Protein AF-A0A319DXD1-F1 (afdb_monomer)

Radius of gyration: 16.05 Å; Cα contacts (8 Å, |Δi|>4): 300; chains: 1; bounding box: 45×34×40 Å

Secondary structure (DSSP, 8-state):
------TTB-TTSPEEEEEEEETTTEEEEEEE-TTS-EEEEETTTTTSHHHHHHHHHTT--B----HHHHHHHHHHHHT-SEEEEEEEEEEPP-TT-SSPPPEEEEEEEE-SS-EEEEEEEHHHHHHHH-HHHHHHHHHHHHHS-TTS-TTGGG-

Nearest PDB structures (foldseek):
  1k8g-assembly1_A  TM=8.335E-01  e=9.996E-01  Sterkiella nova
  4wsn-assembly2_N  TM=2.614E-01  e=1.202E+00  Homo sapiens
  2dy8-assembly1_A  TM=4.555E-01  e=6.316E+00  Saccharomyces cerevisiae
  4d10-assembly1_N  TM=2.218E-01  e=1.278E+00  Homo sapiens
  2gia-assembly1_G  TM=2.040E-01  e=1.738E+00  Trypanosoma brucei brucei TREU927

Structure (mmCIF, N/CA/C/O backbone):
data_AF-A0A319DXD1-F1
#
_entry.id   AF-A0A319DXD1-F1
#
loop_
_atom_site.group_PDB
_atom_site.id
_atom_site.type_symbol
_atom_site.label_atom_id
_atom_site.label_alt_id
_atom_site.label_comp_id
_atom_site.label_asym_id
_atom_site.label_entity_id
_atom_site.label_seq_id
_atom_site.pdbx_PDB_ins_code
_atom_site.Cartn_x
_atom_site.Cartn_y
_atom_site.Cartn_z
_atom_site.occupancy
_atom_site.B_iso_or_equiv
_atom_site.auth_seq_id
_atom_site.auth_comp_id
_atom_site.auth_asym_id
_atom_site.auth_atom_id
_atom_site.pdbx_PDB_model_num
ATOM 1 N N . VAL A 1 1 ? 23.162 -13.834 -21.596 1.00 60.41 1 VAL A N 1
ATOM 2 C CA . VAL A 1 1 ? 21.771 -14.029 -21.119 1.00 60.41 1 VAL A CA 1
ATOM 3 C C . VAL A 1 1 ? 20.980 -12.769 -21.437 1.00 60.41 1 VAL A C 1
ATOM 5 O O . VAL A 1 1 ? 21.373 -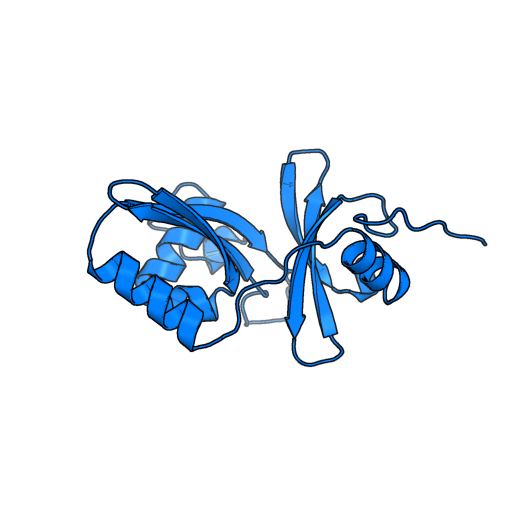11.712 -20.962 1.00 60.41 1 VAL A O 1
ATOM 8 N N . SER A 1 2 ? 19.931 -12.851 -22.257 1.00 66.19 2 SER A N 1
ATOM 9 C CA . SER A 1 2 ? 18.979 -11.757 -22.497 1.00 66.19 2 SER A CA 1
ATOM 10 C C . SER A 1 2 ? 17.734 -11.971 -21.632 1.00 66.19 2 SER A C 1
ATOM 12 O O . SER A 1 2 ? 17.293 -13.103 -21.444 1.00 66.19 2 SER A O 1
ATOM 14 N N . ARG A 1 3 ? 17.188 -10.896 -21.060 1.00 66.69 3 ARG A N 1
ATOM 15 C CA . ARG A 1 3 ? 15.926 -10.925 -20.308 1.00 66.69 3 ARG A CA 1
ATOM 16 C C . ARG A 1 3 ? 14.983 -9.893 -20.907 1.00 66.69 3 ARG A C 1
ATOM 18 O O . ARG A 1 3 ? 15.395 -8.761 -21.145 1.00 66.69 3 ARG A O 1
ATOM 25 N N . PHE A 1 4 ? 13.738 -10.286 -21.149 1.00 73.06 4 PHE A N 1
ATOM 26 C CA . PHE A 1 4 ? 12.679 -9.390 -21.602 1.00 73.06 4 PHE A CA 1
ATOM 27 C C . PHE A 1 4 ? 11.758 -9.090 -20.420 1.00 73.06 4 PHE A C 1
ATOM 29 O O . PHE A 1 4 ? 11.229 -10.014 -19.807 1.00 73.06 4 PHE A O 1
ATOM 36 N N . VAL A 1 5 ? 11.585 -7.811 -20.085 1.00 79.94 5 VAL A N 1
ATOM 37 C CA . VAL A 1 5 ? 10.640 -7.381 -19.048 1.00 79.94 5 VAL A CA 1
ATOM 38 C C . VAL A 1 5 ? 9.395 -6.859 -19.745 1.00 79.94 5 VAL A C 1
ATOM 40 O O . VAL A 1 5 ? 9.445 -5.846 -20.443 1.00 79.94 5 VAL A O 1
ATOM 43 N N . ARG A 1 6 ? 8.279 -7.567 -19.573 1.00 91.25 6 ARG A N 1
ATOM 44 C CA . ARG A 1 6 ? 6.982 -7.140 -20.096 1.00 91.25 6 ARG A CA 1
ATOM 45 C C . ARG A 1 6 ? 6.518 -5.894 -19.319 1.00 91.25 6 ARG A C 1
ATOM 47 O O . ARG A 1 6 ? 6.483 -5.948 -18.091 1.00 91.25 6 ARG A O 1
ATOM 54 N N . PRO A 1 7 ? 6.145 -4.785 -19.986 1.00 94.06 7 PRO A N 1
ATOM 55 C CA . PRO A 1 7 ? 5.622 -3.601 -19.304 1.00 94.06 7 PRO A CA 1
ATOM 56 C C . PRO A 1 7 ? 4.431 -3.933 -18.396 1.00 94.06 7 PRO A C 1
ATOM 58 O O . PRO A 1 7 ? 3.525 -4.652 -18.815 1.00 94.06 7 PRO A O 1
ATOM 61 N N . GLY A 1 8 ? 4.453 -3.432 -17.159 1.00 94.50 8 GLY A N 1
ATOM 62 C CA . GLY A 1 8 ? 3.467 -3.758 -16.122 1.00 94.50 8 GLY A CA 1
ATOM 63 C C . GLY A 1 8 ? 3.705 -5.072 -15.371 1.00 94.50 8 GLY A C 1
ATOM 64 O O . GLY A 1 8 ? 2.868 -5.437 -14.553 1.00 94.50 8 GLY A O 1
ATOM 65 N N . PHE A 1 9 ? 4.814 -5.778 -15.614 1.00 95.00 9 PHE A N 1
ATOM 66 C CA . PHE A 1 9 ? 5.135 -7.047 -14.953 1.00 95.00 9 PHE A CA 1
ATOM 67 C C . PHE A 1 9 ? 6.552 -7.051 -14.370 1.00 95.00 9 PHE A C 1
ATOM 69 O O . PHE A 1 9 ? 7.432 -6.302 -14.802 1.00 95.00 9 PHE A O 1
ATOM 76 N N . THR A 1 10 ? 6.777 -7.921 -13.386 1.00 93.81 10 THR A N 1
ATOM 77 C CA . THR A 1 10 ? 8.108 -8.213 -12.841 1.00 93.81 10 THR A CA 1
ATOM 78 C C . THR A 1 10 ? 8.943 -9.009 -13.844 1.00 93.81 10 THR A C 1
ATOM 80 O O . THR A 1 10 ? 8.427 -9.593 -14.800 1.00 93.81 10 THR A O 1
ATOM 83 N N . SER A 1 11 ? 10.253 -9.111 -13.606 1.00 91.19 11 SER A N 1
ATOM 84 C CA . SER A 1 11 ? 11.127 -9.996 -14.388 1.00 91.19 11 SER A CA 1
ATOM 85 C C . SER A 1 11 ? 10.778 -11.483 -14.269 1.00 91.19 11 SER A C 1
ATOM 87 O O . SER A 1 11 ? 11.252 -12.272 -15.082 1.00 91.19 11 SER A O 1
ATOM 89 N N . SER A 1 12 ? 9.991 -11.855 -13.257 1.00 89.25 12 SER A N 1
ATOM 90 C CA . SER A 1 12 ? 9.504 -13.219 -13.028 1.00 89.25 12 SER A CA 1
ATOM 91 C C . SER A 1 12 ? 8.094 -13.441 -13.591 1.00 89.25 12 SER A C 1
ATOM 93 O O . SER A 1 12 ? 7.598 -14.560 -13.541 1.00 89.25 12 SER A O 1
ATOM 95 N N . GLY A 1 13 ? 7.464 -12.406 -14.164 1.00 90.56 13 GLY A N 1
ATOM 96 C CA . GLY A 1 13 ? 6.167 -12.506 -14.837 1.00 90.56 13 GLY A CA 1
ATOM 97 C C . GLY A 1 13 ? 4.948 -12.179 -13.973 1.00 90.56 13 GLY A C 1
ATOM 98 O O . GLY A 1 13 ? 3.829 -12.344 -14.449 1.00 90.56 13 GLY A O 1
ATOM 99 N N . GLU A 1 14 ? 5.129 -11.691 -12.747 1.00 94.00 14 GLU A N 1
ATOM 100 C CA . GLU A 1 14 ? 4.016 -11.294 -11.874 1.00 94.00 14 GLU A CA 1
ATOM 101 C C . GLU A 1 14 ? 3.498 -9.916 -12.265 1.00 94.00 14 GLU A C 1
ATOM 103 O O . GLU A 1 14 ? 4.277 -9.041 -12.656 1.00 94.00 14 GLU A O 1
ATOM 108 N N . GLN A 1 15 ? 2.190 -9.699 -12.160 1.00 95.69 15 GLN A N 1
ATOM 109 C CA . GLN A 1 15 ? 1.605 -8.418 -12.533 1.00 95.69 15 GLN A CA 1
ATOM 110 C C . GLN A 1 15 ? 1.911 -7.371 -11.465 1.00 95.69 15 GLN A C 1
ATOM 112 O O . GLN A 1 15 ? 1.635 -7.577 -10.287 1.00 95.69 15 GLN A O 1
ATOM 117 N N . ILE A 1 16 ? 2.429 -6.216 -11.877 1.00 96.75 16 ILE A N 1
ATOM 118 C CA . ILE A 1 16 ? 2.604 -5.060 -11.001 1.00 96.75 16 ILE A CA 1
ATOM 119 C C . ILE A 1 16 ? 1.279 -4.300 -10.944 1.00 96.75 16 ILE A C 1
ATOM 121 O O . ILE A 1 16 ? 0.815 -3.759 -11.946 1.00 96.75 16 ILE A O 1
ATOM 125 N N . CYS A 1 17 ? 0.691 -4.219 -9.756 1.00 96.56 17 CYS A N 1
ATOM 126 C CA . CYS A 1 17 ? -0.582 -3.538 -9.522 1.00 96.56 17 CYS A CA 1
ATOM 127 C C . CYS A 1 17 ? -0.390 -2.114 -8.998 1.00 96.56 17 CYS A C 1
ATOM 129 O O . CYS A 1 17 ? -1.221 -1.241 -9.245 1.00 96.56 17 CYS A O 1
ATOM 131 N N . MET A 1 18 ? 0.697 -1.866 -8.261 1.00 97.19 18 MET A N 1
ATOM 132 C CA . MET A 1 18 ? 0.964 -0.553 -7.680 1.00 97.19 18 MET A CA 1
ATOM 133 C C . MET A 1 18 ? 2.442 -0.327 -7.373 1.00 97.19 18 MET A C 1
ATOM 135 O O . MET A 1 18 ? 3.172 -1.260 -7.043 1.00 97.19 18 MET A O 1
ATOM 139 N N . ILE A 1 19 ? 2.867 0.936 -7.402 1.00 96.56 19 ILE A N 1
ATOM 140 C CA . ILE A 1 19 ? 4.211 1.371 -7.013 1.00 96.56 19 ILE A CA 1
ATOM 141 C C . ILE A 1 19 ? 4.166 2.048 -5.636 1.00 96.56 19 ILE A C 1
ATOM 143 O O . ILE A 1 19 ? 3.476 3.046 -5.432 1.00 96.56 19 ILE A O 1
ATOM 147 N N . GLN A 1 20 ? 4.942 1.549 -4.678 1.00 95.88 20 GLN A N 1
ATOM 148 C CA . GLN A 1 20 ? 5.224 2.245 -3.425 1.00 95.88 20 GLN A CA 1
ATOM 149 C C . GLN A 1 20 ? 6.592 2.919 -3.519 1.00 95.88 20 GLN A C 1
ATOM 151 O O . GLN A 1 20 ? 7.618 2.250 -3.611 1.00 95.88 20 GLN A O 1
ATOM 156 N N . TRP A 1 21 ? 6.631 4.242 -3.409 1.00 92.75 21 TRP A N 1
ATOM 157 C CA . TRP A 1 21 ? 7.888 4.989 -3.370 1.00 92.75 21 TRP A CA 1
ATOM 158 C C . TRP A 1 21 ? 8.406 5.143 -1.940 1.00 92.75 21 TRP A C 1
ATOM 160 O O . TRP A 1 21 ? 7.713 5.690 -1.079 1.00 92.75 21 TRP A O 1
ATOM 170 N N . LEU A 1 22 ? 9.646 4.719 -1.687 1.00 86.44 22 LEU A N 1
ATOM 171 C CA . LEU A 1 22 ? 10.391 5.059 -0.474 1.00 86.44 22 LEU A CA 1
ATOM 172 C C . LEU A 1 22 ? 11.482 6.060 -0.844 1.00 86.44 22 LEU A C 1
ATOM 174 O O . LEU A 1 22 ? 12.565 5.708 -1.320 1.00 86.44 22 LEU A O 1
ATOM 178 N N . GLY A 1 23 ? 11.172 7.340 -0.675 1.00 83.94 23 GLY A N 1
ATOM 179 C CA . GLY A 1 23 ? 12.010 8.396 -1.231 1.00 83.94 23 GLY A CA 1
ATOM 180 C C . GLY A 1 23 ? 12.070 8.328 -2.762 1.00 83.94 23 GLY A C 1
ATOM 181 O O . GLY A 1 23 ? 11.175 7.794 -3.414 1.00 83.94 23 GLY A O 1
ATOM 182 N N . LYS A 1 24 ? 13.127 8.901 -3.343 1.00 79.44 24 LYS A N 1
ATOM 183 C CA . LYS A 1 24 ? 13.218 9.135 -4.793 1.00 79.44 24 LYS A CA 1
ATOM 184 C C . LYS A 1 24 ? 13.691 7.920 -5.605 1.00 79.44 24 LYS A C 1
ATOM 186 O O . LYS A 1 24 ? 13.409 7.850 -6.794 1.00 79.44 24 LYS A O 1
ATOM 191 N N . PHE A 1 25 ? 14.407 6.981 -4.980 1.00 78.75 25 PHE A N 1
ATOM 192 C CA . PHE A 1 25 ? 15.170 5.947 -5.701 1.00 78.75 25 PHE A CA 1
ATOM 193 C C . PHE A 1 25 ? 14.947 4.517 -5.204 1.00 78.75 25 PHE A C 1
ATOM 195 O O . PHE A 1 25 ? 15.592 3.597 -5.693 1.00 78.75 25 PHE A O 1
ATOM 202 N N . SER A 1 26 ? 14.056 4.307 -4.233 1.00 86.81 26 SER A N 1
ATOM 203 C CA . SER A 1 26 ? 13.793 2.973 -3.690 1.00 86.81 26 SER A CA 1
ATOM 204 C C . SER A 1 26 ? 12.313 2.619 -3.848 1.00 86.81 26 SER A C 1
ATOM 206 O O . SER A 1 26 ? 11.533 2.752 -2.901 1.00 86.81 26 SER A O 1
ATOM 208 N N . PRO A 1 27 ? 11.880 2.231 -5.062 1.00 93.38 27 PRO A N 1
ATOM 209 C CA . PRO A 1 27 ? 10.526 1.754 -5.268 1.00 93.38 27 PRO A CA 1
ATOM 210 C C . PRO A 1 27 ? 10.366 0.335 -4.714 1.00 93.38 27 PRO A C 1
ATOM 212 O O . PRO A 1 27 ? 11.285 -0.493 -4.723 1.00 93.38 27 PRO A O 1
ATOM 215 N N . ARG A 1 28 ? 9.149 0.046 -4.279 1.00 95.62 28 ARG A N 1
ATOM 216 C CA . ARG A 1 28 ? 8.611 -1.296 -4.099 1.00 95.62 28 ARG A CA 1
ATOM 217 C C . ARG A 1 28 ? 7.385 -1.457 -4.970 1.00 95.62 28 ARG A C 1
ATOM 219 O O . ARG A 1 28 ? 6.751 -0.472 -5.344 1.00 95.62 28 ARG A O 1
ATOM 226 N N . PHE A 1 29 ? 7.045 -2.700 -5.253 1.00 96.81 29 PHE A N 1
ATOM 227 C CA . PHE A 1 29 ? 5.921 -3.035 -6.105 1.00 96.81 29 PHE A CA 1
ATOM 228 C C . PHE A 1 29 ? 4.944 -3.903 -5.335 1.00 96.81 29 PHE A C 1
ATOM 230 O O . PHE A 1 29 ? 5.347 -4.890 -4.723 1.00 96.81 29 PHE A O 1
ATOM 237 N N . VAL A 1 30 ? 3.673 -3.510 -5.349 1.00 97.38 30 VAL A N 1
ATOM 238 C CA . VAL A 1 30 ? 2.586 -4.436 -5.049 1.00 97.38 30 VAL A CA 1
ATOM 239 C C . VAL A 1 30 ? 2.402 -5.277 -6.295 1.00 97.38 30 VAL A C 1
ATOM 241 O O . VAL A 1 30 ? 2.161 -4.722 -7.373 1.00 97.38 30 VAL A O 1
ATOM 244 N N . VAL A 1 31 ? 2.553 -6.584 -6.145 1.00 96.44 31 VAL A N 1
ATOM 245 C CA . VAL A 1 31 ? 2.397 -7.536 -7.235 1.00 96.44 31 VAL A CA 1
ATOM 246 C C . VAL A 1 31 ? 1.344 -8.565 -6.891 1.00 96.44 31 VAL A C 1
ATOM 248 O O . VAL A 1 31 ? 1.194 -8.934 -5.725 1.00 96.44 31 VAL A O 1
ATOM 251 N N . MET A 1 32 ? 0.636 -8.995 -7.924 1.00 95.00 32 MET A N 1
ATOM 252 C CA . MET A 1 32 ? -0.360 -10.047 -7.856 1.00 95.00 32 MET A CA 1
ATOM 253 C C . MET A 1 32 ? 0.236 -11.329 -8.427 1.00 95.00 32 MET A C 1
ATOM 255 O O . MET A 1 32 ? 0.777 -11.324 -9.541 1.00 95.00 32 MET A O 1
ATOM 259 N N . ASP A 1 33 ? 0.172 -12.401 -7.645 1.00 86.06 33 ASP A N 1
ATOM 260 C CA . ASP A 1 33 ? 0.552 -13.737 -8.088 1.00 86.06 33 ASP A CA 1
ATOM 261 C C . ASP A 1 33 ? -0.562 -14.399 -8.925 1.00 86.06 33 ASP A C 1
ATOM 263 O O . ASP A 1 33 ? -1.616 -13.818 -9.191 1.00 86.06 33 ASP A O 1
ATOM 267 N N . SER A 1 34 ? -0.309 -15.623 -9.390 1.00 82.88 34 SER A N 1
ATOM 268 C CA . SER A 1 34 ? -1.250 -16.388 -10.216 1.00 82.88 34 SER A CA 1
ATOM 269 C C . SER A 1 34 ? -2.510 -16.847 -9.479 1.00 82.88 34 SER A C 1
ATOM 271 O O . SER A 1 34 ? -3.488 -17.200 -10.133 1.00 82.88 34 SER A O 1
ATOM 273 N N . GLU A 1 35 ? -2.490 -16.865 -8.148 1.00 84.44 35 GLU A N 1
ATOM 274 C CA . GLU A 1 35 ? -3.617 -17.260 -7.296 1.00 84.44 35 GLU A CA 1
ATOM 275 C C . GLU A 1 35 ? -4.451 -16.041 -6.857 1.00 84.44 35 GLU A C 1
ATOM 277 O O . GLU A 1 35 ? -5.464 -16.187 -6.177 1.00 84.44 35 GLU A O 1
ATOM 282 N N . GLY A 1 36 ? -4.062 -14.833 -7.285 1.00 83.56 36 GLY A N 1
ATOM 283 C CA . GLY A 1 36 ? -4.704 -13.574 -6.906 1.00 83.56 36 GLY A CA 1
ATOM 284 C C . GLY A 1 36 ? -4.209 -13.014 -5.570 1.00 83.56 36 GLY A C 1
ATOM 285 O O . GLY A 1 36 ? -4.731 -12.002 -5.098 1.00 83.56 36 GLY A O 1
ATOM 286 N N . GLY A 1 37 ? -3.196 -13.640 -4.967 1.00 87.38 37 GLY A N 1
ATOM 287 C CA . GLY A 1 37 ? -2.523 -13.159 -3.772 1.00 87.38 37 GLY A CA 1
ATOM 288 C C . GLY A 1 37 ? -1.727 -11.889 -4.055 1.00 87.38 37 GLY A C 1
ATOM 289 O O . GLY A 1 37 ? -1.102 -11.731 -5.105 1.00 87.38 37 GLY A O 1
ATOM 290 N N . MET A 1 38 ? -1.756 -10.953 -3.105 1.00 94.00 38 MET A N 1
ATOM 291 C CA . MET A 1 38 ? -1.065 -9.669 -3.211 1.00 94.00 38 MET A CA 1
ATOM 292 C C . MET A 1 38 ? 0.132 -9.636 -2.267 1.00 94.00 38 MET A C 1
ATOM 294 O O . MET A 1 38 ? 0.002 -9.821 -1.058 1.00 94.00 38 MET A O 1
ATOM 298 N N . ARG A 1 39 ? 1.313 -9.325 -2.800 1.00 94.69 39 ARG A N 1
ATOM 299 C CA . ARG A 1 39 ? 2.548 -9.204 -2.013 1.00 94.69 39 ARG A CA 1
ATOM 300 C C . ARG A 1 39 ? 3.304 -7.937 -2.368 1.00 94.69 39 ARG A C 1
ATOM 302 O O . ARG A 1 39 ? 3.192 -7.408 -3.472 1.00 94.69 39 ARG A O 1
ATOM 309 N N . LEU A 1 40 ? 4.086 -7.433 -1.423 1.00 95.50 40 LEU A N 1
ATOM 310 C CA . LEU A 1 40 ? 4.944 -6.277 -1.636 1.00 95.50 40 LEU A CA 1
ATOM 311 C C . LEU A 1 40 ? 6.382 -6.759 -1.827 1.00 95.50 40 LEU A C 1
ATOM 313 O O . LEU A 1 40 ? 6.959 -7.401 -0.956 1.00 95.50 40 LEU A O 1
ATOM 317 N N . MET A 1 41 ? 6.996 -6.413 -2.948 1.00 94.44 41 MET A N 1
ATOM 318 C CA . MET A 1 41 ? 8.368 -6.815 -3.245 1.00 94.44 41 MET A CA 1
ATOM 319 C C . MET A 1 41 ? 9.281 -5.614 -3.461 1.00 94.44 41 MET A C 1
ATOM 321 O O . MET A 1 41 ? 8.847 -4.530 -3.864 1.00 94.44 41 MET A O 1
ATOM 325 N N . SER A 1 42 ? 10.572 -5.795 -3.181 1.0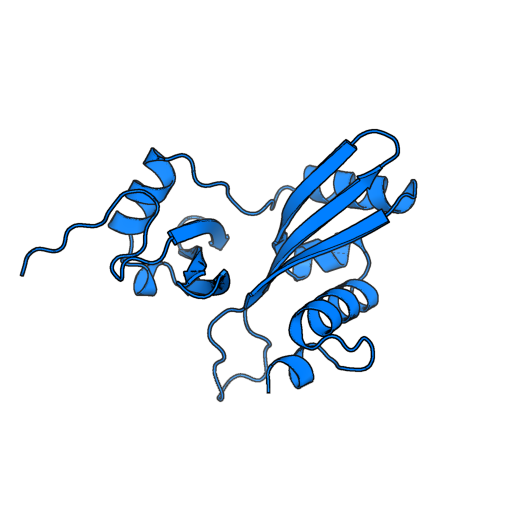0 93.69 42 SER A N 1
ATOM 326 C CA . SER A 1 42 ? 11.565 -4.760 -3.460 1.00 93.69 42 SER A CA 1
ATOM 327 C C . SER A 1 42 ? 11.698 -4.513 -4.964 1.00 93.69 42 SER A C 1
ATOM 329 O O . SER A 1 42 ? 11.534 -5.428 -5.772 1.00 93.69 42 SER A O 1
ATOM 331 N N . GLY A 1 43 ? 12.044 -3.283 -5.357 1.00 92.88 43 GLY A N 1
ATOM 332 C CA . GLY A 1 43 ? 12.293 -2.982 -6.764 1.00 92.88 43 GLY A CA 1
ATOM 333 C C . GLY A 1 43 ? 13.397 -3.851 -7.367 1.00 92.88 43 GLY A C 1
ATOM 334 O O . GLY A 1 43 ? 13.276 -4.272 -8.510 1.00 92.88 43 GLY A O 1
ATOM 335 N N . ALA A 1 44 ? 14.426 -4.191 -6.584 1.00 91.44 44 ALA A N 1
ATOM 336 C CA . ALA A 1 44 ? 15.483 -5.108 -7.005 1.00 91.44 44 ALA A CA 1
ATOM 337 C C . ALA A 1 44 ? 14.940 -6.515 -7.309 1.00 91.44 44 ALA A C 1
ATOM 339 O O . ALA A 1 44 ? 15.212 -7.045 -8.384 1.00 91.44 44 ALA A O 1
ATOM 340 N N . ALA A 1 45 ? 14.120 -7.080 -6.416 1.00 91.69 45 ALA A N 1
ATOM 341 C CA . ALA A 1 45 ? 13.501 -8.392 -6.613 1.00 91.69 45 ALA A CA 1
ATOM 342 C C . ALA A 1 45 ? 12.538 -8.423 -7.813 1.00 91.69 45 ALA A C 1
ATOM 344 O O . ALA A 1 45 ? 12.422 -9.442 -8.483 1.00 91.69 45 ALA A O 1
ATOM 345 N N . ALA A 1 46 ? 11.880 -7.301 -8.116 1.00 91.75 46 ALA A N 1
ATOM 346 C CA . ALA A 1 46 ? 10.970 -7.188 -9.256 1.00 91.75 46 ALA A CA 1
ATOM 347 C C . ALA A 1 46 ? 11.673 -7.085 -10.623 1.00 91.75 46 ALA A C 1
ATOM 349 O O . ALA A 1 46 ? 11.002 -7.127 -11.652 1.00 91.75 46 ALA A O 1
ATOM 350 N N . GLY A 1 47 ? 13.000 -6.922 -10.656 1.00 92.19 47 GLY A N 1
ATOM 351 C CA . GLY A 1 47 ? 13.772 -6.742 -11.891 1.00 92.19 47 GLY A CA 1
ATOM 352 C C . GLY A 1 47 ? 14.405 -5.357 -12.060 1.00 92.19 47 GLY A C 1
ATOM 353 O O . GLY A 1 47 ? 14.942 -5.059 -13.123 1.00 92.19 47 GLY A O 1
ATOM 354 N N . GLY A 1 48 ? 14.370 -4.509 -11.031 1.00 92.38 48 GLY A N 1
ATOM 355 C CA . GLY A 1 48 ? 15.086 -3.235 -10.962 1.00 92.38 48 GLY A CA 1
ATOM 356 C C . GLY A 1 48 ? 14.503 -2.128 -11.845 1.00 92.38 48 GLY A C 1
ATOM 357 O O . GLY A 1 48 ? 13.293 -2.024 -12.048 1.00 92.38 48 GLY A O 1
ATOM 358 N N . GLN A 1 49 ? 15.389 -1.275 -12.370 1.00 92.50 49 GLN A N 1
ATOM 359 C CA . GLN A 1 49 ? 15.019 -0.132 -13.210 1.00 92.50 49 GLN A CA 1
ATOM 360 C C . GLN A 1 49 ? 14.203 -0.516 -14.464 1.00 92.50 49 GLN A C 1
ATOM 362 O O . GLN A 1 49 ? 13.257 0.206 -14.776 1.00 92.50 49 GLN A O 1
ATOM 367 N N . PRO A 1 50 ? 14.487 -1.632 -15.171 1.00 93.12 50 PRO A N 1
ATOM 368 C CA . PRO A 1 50 ? 13.645 -2.086 -16.278 1.00 93.12 50 PRO A CA 1
ATOM 369 C C . PRO A 1 50 ? 12.178 -2.316 -15.891 1.00 93.12 50 PRO A C 1
ATOM 371 O O . PRO A 1 50 ? 11.288 -1.852 -16.602 1.00 93.12 50 PRO A O 1
ATOM 374 N N . ALA A 1 51 ? 11.922 -2.968 -14.751 1.00 94.06 51 ALA A N 1
ATOM 375 C CA . ALA A 1 51 ? 10.563 -3.201 -14.257 1.00 94.06 51 ALA A CA 1
ATOM 376 C C . ALA A 1 51 ? 9.864 -1.887 -13.889 1.00 94.06 51 ALA A C 1
ATOM 378 O O . ALA A 1 51 ? 8.709 -1.678 -14.250 1.00 94.06 51 ALA A O 1
ATOM 379 N N . LEU A 1 52 ? 10.587 -0.954 -13.257 1.00 94.50 52 LEU A N 1
ATOM 380 C CA . LEU A 1 52 ? 10.064 0.380 -12.967 1.00 94.50 52 LEU A CA 1
ATOM 381 C C . LEU A 1 52 ? 9.674 1.133 -14.245 1.00 94.50 52 LEU A C 1
ATOM 383 O O . LEU A 1 52 ? 8.569 1.662 -14.333 1.00 94.50 52 LEU A O 1
ATOM 387 N N . ASN A 1 53 ? 10.564 1.171 -15.236 1.00 94.31 53 ASN A N 1
ATOM 388 C CA . ASN A 1 53 ? 10.298 1.847 -16.502 1.00 94.31 53 ASN A CA 1
ATOM 389 C C . ASN A 1 53 ? 9.083 1.225 -17.197 1.00 94.31 53 ASN A C 1
ATOM 391 O O . ASN A 1 53 ? 8.188 1.952 -17.614 1.00 94.31 53 ASN A O 1
ATOM 395 N N . GLY A 1 54 ? 9.016 -0.109 -17.251 1.00 94.62 54 GLY A N 1
ATOM 396 C CA . GLY A 1 54 ? 7.881 -0.834 -17.817 1.00 94.62 54 GLY A CA 1
ATOM 397 C C . GLY A 1 54 ? 6.566 -0.602 -17.069 1.00 94.62 54 GLY A C 1
ATOM 398 O O . GLY A 1 54 ? 5.511 -0.581 -17.690 1.00 94.62 54 GLY A O 1
ATOM 399 N N . ALA A 1 55 ? 6.594 -0.416 -15.748 1.00 95.25 55 ALA A N 1
ATOM 400 C CA . ALA A 1 55 ? 5.406 -0.062 -14.972 1.00 95.25 55 ALA A CA 1
ATOM 401 C C . ALA A 1 55 ? 4.957 1.383 -15.248 1.00 95.25 55 ALA A C 1
ATOM 403 O O . ALA A 1 55 ? 3.763 1.654 -15.378 1.00 95.25 55 ALA A O 1
ATOM 404 N N . MET A 1 56 ? 5.905 2.316 -15.379 1.00 94.38 56 MET A N 1
ATOM 405 C CA . MET A 1 56 ? 5.591 3.715 -15.674 1.00 94.38 56 MET A CA 1
ATOM 406 C C . MET A 1 56 ? 5.054 3.91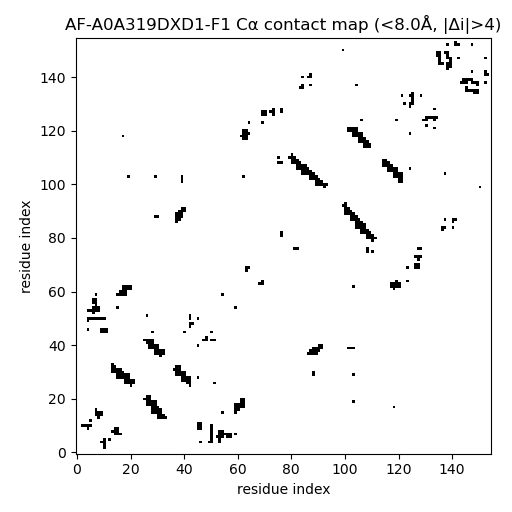2 -17.096 1.00 94.38 56 MET A C 1
ATOM 408 O O . MET A 1 56 ? 4.153 4.724 -17.280 1.00 94.38 56 MET A O 1
ATOM 412 N N . THR A 1 57 ? 5.524 3.152 -18.091 1.00 95.56 57 THR A N 1
ATOM 413 C CA . THR A 1 57 ? 5.009 3.258 -19.471 1.00 95.56 57 THR A CA 1
ATOM 414 C C . THR A 1 57 ? 3.549 2.835 -19.605 1.00 95.56 57 THR A C 1
ATOM 416 O O . THR A 1 57 ? 2.852 3.341 -20.481 1.00 95.56 57 THR A O 1
ATOM 419 N N . VAL A 1 58 ? 3.068 1.945 -18.733 1.00 96.50 58 VAL A N 1
ATOM 420 C CA . VAL A 1 58 ? 1.658 1.520 -18.688 1.00 96.50 58 VAL A CA 1
ATOM 421 C C . VAL A 1 58 ? 0.853 2.225 -17.592 1.00 96.50 58 VAL A C 1
ATOM 423 O O . VAL A 1 58 ? -0.270 1.824 -17.304 1.00 96.50 58 VAL A O 1
ATOM 426 N N . ASN A 1 59 ? 1.398 3.294 -17.001 1.00 96.19 59 ASN A N 1
ATOM 427 C CA . ASN A 1 59 ? 0.735 4.128 -15.994 1.00 96.19 59 ASN A CA 1
ATOM 428 C C . ASN A 1 59 ? 0.244 3.362 -14.753 1.00 96.19 59 ASN A C 1
ATOM 430 O O . ASN A 1 59 ? -0.833 3.656 -14.229 1.00 96.19 59 ASN A O 1
ATOM 434 N N . ILE A 1 60 ? 1.030 2.402 -14.250 1.00 96.31 60 ILE A N 1
ATOM 435 C CA . ILE A 1 60 ? 0.714 1.757 -12.970 1.00 96.31 60 ILE A CA 1
ATOM 436 C C . ILE A 1 60 ? 0.602 2.827 -11.865 1.00 96.31 60 ILE A C 1
ATOM 438 O O . ILE A 1 60 ? 1.512 3.654 -11.714 1.00 96.31 60 ILE A O 1
ATOM 442 N N . PRO A 1 61 ? -0.485 2.826 -11.068 1.00 95.44 61 PRO A N 1
ATOM 443 C CA . PRO A 1 61 ? -0.688 3.824 -10.029 1.00 95.44 61 PRO A CA 1
ATOM 444 C C . PRO A 1 61 ? 0.368 3.714 -8.927 1.00 95.44 61 PRO A C 1
ATOM 446 O O . PRO A 1 61 ? 0.966 2.665 -8.686 1.00 95.44 61 PRO A O 1
ATOM 449 N N . SER A 1 62 ? 0.579 4.814 -8.210 1.00 95.62 62 SER A N 1
ATOM 450 C CA . SER A 1 62 ? 1.436 4.842 -7.025 1.00 95.62 62 SER A CA 1
ATOM 451 C C . SER A 1 62 ? 0.610 4.974 -5.751 1.00 95.62 62 SER A C 1
ATOM 453 O O . SER A 1 62 ? -0.468 5.565 -5.767 1.00 95.62 62 SER A O 1
ATOM 455 N N . THR A 1 63 ? 1.138 4.480 -4.631 1.00 96.12 63 THR A N 1
ATOM 456 C CA . THR A 1 63 ? 0.514 4.681 -3.319 1.00 96.12 63 THR A CA 1
ATOM 457 C C . THR A 1 63 ? 0.391 6.169 -2.998 1.00 96.12 63 THR A C 1
ATOM 459 O O . THR A 1 63 ? 1.355 6.920 -3.186 1.00 96.12 63 THR A O 1
ATOM 462 N N . THR A 1 64 ? -0.736 6.592 -2.432 1.00 94.88 64 THR A N 1
ATOM 463 C CA . THR A 1 64 ? -0.924 7.971 -1.980 1.00 94.88 64 THR A CA 1
ATOM 464 C C . THR A 1 64 ? -0.005 8.277 -0.798 1.00 94.88 64 THR A C 1
ATOM 466 O O . THR A 1 64 ? -0.071 7.644 0.256 1.00 94.88 64 THR A O 1
ATOM 469 N N . THR A 1 65 ? 0.834 9.302 -0.957 1.00 88.81 65 THR A N 1
ATOM 470 C CA . THR A 1 65 ? 1.733 9.816 0.094 1.00 88.81 65 THR A CA 1
ATOM 471 C C . THR A 1 65 ? 1.457 11.273 0.454 1.00 88.81 65 THR A C 1
ATOM 473 O O . THR A 1 65 ? 2.004 11.783 1.434 1.00 88.81 65 THR A O 1
ATOM 476 N N . LYS A 1 66 ? 0.602 11.965 -0.313 1.00 93.00 66 LYS A N 1
ATOM 477 C CA . LYS A 1 66 ? 0.359 13.398 -0.136 1.00 93.00 66 LYS A CA 1
ATOM 478 C C . LYS A 1 66 ? -0.452 13.650 1.141 1.00 93.00 66 LYS A C 1
ATOM 480 O O . LYS A 1 66 ? -1.577 13.155 1.244 1.00 93.00 66 LYS A O 1
ATOM 485 N N . PRO A 1 67 ? 0.038 14.480 2.084 1.00 93.50 67 PRO A N 1
ATOM 486 C CA . PRO A 1 67 ? -0.667 14.750 3.339 1.00 93.50 67 PRO A CA 1
ATOM 487 C C . PRO A 1 67 ? -2.104 15.257 3.153 1.00 93.50 67 PRO A C 1
ATOM 489 O O . PRO A 1 67 ? -2.998 14.867 3.902 1.00 93.50 67 PRO A O 1
ATOM 492 N N . ASN A 1 68 ? -2.345 16.079 2.127 1.00 96.31 68 ASN A N 1
ATOM 493 C CA . ASN A 1 68 ? -3.673 16.619 1.827 1.00 96.31 68 ASN A CA 1
ATOM 494 C C . ASN A 1 68 ? -4.667 15.540 1.374 1.00 96.31 68 ASN A C 1
ATOM 496 O O . ASN A 1 68 ? -5.835 15.600 1.756 1.00 96.31 68 ASN A O 1
ATOM 500 N N . GLU A 1 69 ? -4.209 14.548 0.605 1.00 94.81 69 GLU A N 1
ATOM 501 C CA . GLU A 1 69 ? -5.038 13.422 0.156 1.00 94.81 69 GLU A CA 1
ATOM 502 C C . GLU A 1 69 ? -5.369 12.506 1.343 1.00 94.81 69 GLU A C 1
ATOM 504 O O . GLU A 1 69 ? -6.535 12.195 1.572 1.00 94.81 69 GLU A O 1
ATOM 509 N N . ILE A 1 70 ? -4.385 12.190 2.194 1.00 96.44 70 ILE A N 1
ATOM 510 C CA . ILE A 1 70 ? -4.608 11.413 3.427 1.00 96.44 70 ILE A CA 1
ATOM 511 C C . ILE A 1 70 ? -5.590 12.120 4.372 1.00 96.44 70 ILE A C 1
ATOM 513 O O . ILE A 1 70 ? -6.513 11.499 4.899 1.00 96.44 70 ILE A O 1
ATOM 517 N N . LYS A 1 71 ? -5.459 13.441 4.545 1.00 96.19 71 LYS A N 1
ATOM 518 C CA . LYS A 1 71 ? -6.405 14.238 5.340 1.00 96.19 71 LYS A CA 1
ATOM 519 C C . LYS A 1 71 ? -7.800 14.280 4.707 1.00 96.19 71 LYS A C 1
ATOM 521 O O . LYS A 1 71 ? -8.796 14.393 5.420 1.00 96.19 71 LYS A O 1
ATOM 526 N N . ALA A 1 72 ? -7.906 14.225 3.380 1.00 94.50 72 ALA A N 1
ATOM 527 C CA . ALA A 1 72 ? -9.196 14.119 2.705 1.00 94.50 72 ALA A CA 1
ATOM 528 C C . ALA A 1 72 ? -9.865 12.766 2.990 1.00 94.50 72 ALA A C 1
ATOM 530 O O . ALA A 1 72 ? -11.036 12.766 3.359 1.00 94.50 72 ALA A O 1
ATOM 531 N N . LEU A 1 73 ? -9.117 11.658 2.934 1.00 94.75 73 LEU A N 1
ATOM 532 C CA . LEU A 1 73 ? -9.619 10.324 3.288 1.00 94.75 73 LEU A CA 1
ATOM 533 C C . LEU A 1 73 ? -10.104 10.260 4.738 1.00 94.75 73 LEU A C 1
ATOM 535 O O . LEU A 1 73 ? -11.217 9.810 4.991 1.00 94.75 73 LEU A O 1
ATOM 539 N N . ASN A 1 74 ? -9.326 10.791 5.685 1.00 96.06 74 ASN A N 1
ATOM 540 C CA . ASN A 1 74 ? -9.756 10.876 7.083 1.00 96.06 74 ASN A CA 1
ATOM 541 C C . ASN A 1 74 ? -11.075 11.658 7.224 1.00 96.06 74 ASN A C 1
ATOM 543 O O . ASN A 1 74 ? -12.008 11.194 7.871 1.00 96.06 74 ASN A O 1
ATOM 547 N N . ARG A 1 75 ? -11.200 12.816 6.559 1.00 94.88 75 ARG A N 1
ATOM 548 C CA . ARG A 1 75 ? -12.451 13.594 6.565 1.00 94.88 75 ARG A CA 1
ATOM 549 C C . ARG A 1 75 ? -13.626 12.835 5.951 1.00 94.88 75 ARG A C 1
ATOM 551 O O . ARG A 1 75 ? -14.749 13.054 6.387 1.00 94.88 75 ARG A O 1
ATOM 558 N N . MET A 1 76 ? -13.396 11.984 4.950 1.00 92.44 76 MET A N 1
ATOM 559 C CA . MET A 1 76 ? -14.443 11.132 4.378 1.00 92.44 76 MET A CA 1
ATOM 560 C C . MET A 1 76 ? -14.930 10.103 5.397 1.00 92.44 76 MET A C 1
ATOM 562 O O . MET A 1 76 ? -16.134 9.998 5.596 1.00 92.44 76 MET A O 1
ATOM 566 N N . VAL A 1 77 ? -14.013 9.435 6.103 1.00 93.88 77 VAL A N 1
ATOM 567 C CA . VAL A 1 77 ? -14.354 8.500 7.190 1.00 93.88 77 VAL A CA 1
ATOM 568 C C . VAL A 1 77 ? -15.139 9.204 8.301 1.00 93.88 77 VAL A C 1
ATOM 570 O O . VAL A 1 77 ? -16.193 8.726 8.707 1.00 93.88 77 VAL A O 1
ATOM 573 N N . MET A 1 78 ? -14.692 10.386 8.736 1.00 93.06 78 MET A N 1
ATOM 574 C CA . MET A 1 78 ? -15.358 11.163 9.795 1.00 93.06 78 MET A CA 1
ATOM 575 C C . MET A 1 78 ? -16.762 11.655 9.417 1.00 93.06 78 MET A C 1
ATOM 577 O O . MET A 1 78 ? -17.565 11.957 10.294 1.00 93.06 78 MET A O 1
ATOM 581 N N . ARG A 1 79 ? -17.065 11.762 8.119 1.00 92.31 79 ARG A N 1
ATOM 582 C CA . ARG A 1 79 ? -18.399 12.121 7.612 1.00 92.31 79 ARG A CA 1
ATOM 583 C C . ARG A 1 79 ? -19.355 10.922 7.541 1.00 92.31 79 ARG A C 1
ATOM 585 O O . ARG A 1 79 ? -20.506 11.110 7.159 1.00 92.31 79 ARG A O 1
ATOM 592 N N . GLY A 1 80 ? -18.897 9.721 7.901 1.00 90.44 80 GLY A N 1
ATOM 593 C CA . GLY A 1 80 ? -19.673 8.483 7.867 1.00 90.44 80 GLY A CA 1
ATOM 594 C C . GLY A 1 80 ? -19.565 7.713 6.544 1.00 90.44 80 GLY A C 1
ATOM 595 O O . GLY A 1 80 ? -18.736 8.012 5.679 1.00 90.44 80 GLY A O 1
ATOM 596 N N . GLY A 1 81 ? -20.414 6.693 6.398 1.00 90.38 81 GLY A N 1
ATOM 597 C CA . GLY A 1 81 ? -20.360 5.709 5.310 1.00 90.38 81 GLY A CA 1
ATOM 598 C C . GLY A 1 81 ? -19.649 4.415 5.716 1.00 90.38 81 GLY A C 1
ATOM 599 O O . GLY A 1 81 ? -19.330 4.213 6.885 1.00 90.38 81 GLY A O 1
ATOM 600 N N . GLY A 1 82 ? -19.424 3.532 4.742 1.00 94.44 82 GLY A N 1
ATOM 601 C CA . GLY A 1 82 ? -18.658 2.298 4.936 1.00 94.44 82 GLY A CA 1
ATOM 602 C C . GLY A 1 82 ? -17.206 2.475 4.502 1.00 94.44 82 GLY A C 1
ATOM 603 O O . GLY A 1 82 ? -16.927 3.238 3.580 1.00 94.44 82 GLY A O 1
ATOM 604 N N . TYR A 1 83 ? -16.276 1.766 5.127 1.00 96.62 83 TYR A N 1
ATOM 605 C CA . TYR A 1 83 ? -14.888 1.691 4.676 1.00 96.62 83 TYR A CA 1
ATOM 606 C C . TYR A 1 83 ? -14.285 0.338 5.034 1.00 96.62 83 TYR A C 1
ATOM 608 O O . TYR A 1 83 ? -14.816 -0.378 5.881 1.00 96.62 83 TYR A O 1
ATOM 616 N N . GLY A 1 84 ? -13.169 0.007 4.397 1.00 96.81 84 GLY A N 1
ATOM 617 C CA . GLY A 1 84 ? -12.449 -1.230 4.655 1.00 96.81 84 GLY A CA 1
ATOM 618 C C . GLY A 1 84 ? -11.236 -1.373 3.750 1.00 96.81 84 GLY A C 1
ATOM 619 O O . GLY A 1 84 ? -10.784 -0.401 3.135 1.00 96.81 84 GLY A O 1
ATOM 620 N N . LEU A 1 85 ? -10.709 -2.593 3.684 1.00 97.00 85 LEU A N 1
ATOM 621 C CA . LEU A 1 85 ? -9.601 -2.951 2.805 1.00 97.00 85 LEU A CA 1
ATOM 622 C C . LEU A 1 85 ? -10.096 -3.911 1.717 1.00 97.00 85 LEU A C 1
ATOM 624 O O . LEU A 1 85 ? -10.936 -4.766 1.983 1.00 97.00 85 LEU A O 1
ATOM 628 N N . SER A 1 86 ? -9.632 -3.727 0.484 1.00 95.12 86 SER A N 1
ATOM 629 C CA . SER A 1 86 ? -9.900 -4.616 -0.660 1.00 95.12 86 SER A CA 1
ATOM 630 C C . SER A 1 86 ? -8.801 -5.664 -0.816 1.00 95.12 86 SER A C 1
ATOM 632 O O . SER A 1 86 ? -9.057 -6.777 -1.260 1.00 95.12 86 SER A O 1
ATOM 634 N N . TRP A 1 87 ? -7.575 -5.304 -0.445 1.00 95.00 87 TRP A N 1
ATOM 635 C CA . TRP A 1 87 ? -6.405 -6.170 -0.458 1.00 95.00 87 TRP A CA 1
ATOM 636 C C . TRP A 1 87 ? -5.356 -5.660 0.531 1.00 95.00 87 TRP A C 1
ATOM 638 O O . TRP A 1 87 ? -5.286 -4.465 0.850 1.00 95.00 87 TRP A O 1
ATOM 648 N N . VAL A 1 88 ? -4.497 -6.575 0.976 1.00 96.06 88 VAL A N 1
ATOM 649 C CA . VAL A 1 88 ? -3.331 -6.297 1.817 1.00 96.06 88 VAL A CA 1
ATOM 650 C C . VAL A 1 88 ? -2.108 -6.906 1.143 1.00 96.06 88 VAL A C 1
ATOM 652 O O . VAL A 1 88 ? -2.069 -8.102 0.893 1.00 96.06 88 VAL A O 1
ATOM 655 N N . ALA A 1 89 ? -1.109 -6.077 0.851 1.00 96.50 89 ALA A N 1
ATOM 656 C CA . ALA A 1 89 ? 0.162 -6.488 0.275 1.00 96.50 89 ALA A CA 1
ATOM 657 C C . ALA A 1 89 ? 1.265 -6.380 1.330 1.00 96.50 89 ALA A C 1
ATOM 659 O O . ALA A 1 89 ? 1.646 -5.279 1.755 1.00 96.50 89 ALA A O 1
ATOM 660 N N . VAL A 1 90 ? 1.780 -7.535 1.746 1.00 94.81 90 VAL A N 1
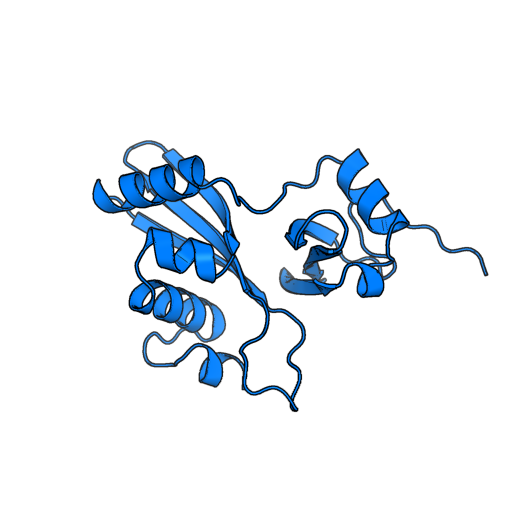ATOM 661 C CA . VAL A 1 90 ? 2.795 -7.652 2.797 1.00 94.81 90 VAL A CA 1
ATOM 662 C C . VAL A 1 90 ? 4.180 -7.810 2.178 1.00 94.81 90 VAL A C 1
ATOM 664 O O . VAL A 1 90 ? 4.367 -8.540 1.206 1.00 94.81 90 VAL A O 1
ATOM 667 N N . GLY A 1 91 ? 5.145 -7.070 2.718 1.00 92.44 91 GLY A N 1
ATOM 668 C CA . GLY A 1 91 ? 6.552 -7.154 2.347 1.00 92.44 91 GLY A CA 1
ATOM 669 C C . GLY A 1 91 ? 7.222 -8.433 2.830 1.00 92.44 91 GLY A C 1
ATOM 670 O O . GLY A 1 91 ? 6.702 -9.123 3.699 1.00 92.44 91 GLY A O 1
ATOM 671 N N . GLU A 1 92 ? 8.426 -8.694 2.324 1.00 86.44 92 GLU A N 1
ATOM 672 C CA . GLU A 1 92 ? 9.272 -9.782 2.824 1.00 86.44 92 GLU A CA 1
ATOM 673 C C . GLU A 1 92 ? 9.434 -9.703 4.351 1.00 86.44 92 GLU A C 1
ATOM 675 O O . GLU A 1 92 ? 9.857 -8.677 4.905 1.00 86.44 92 GLU A O 1
ATOM 680 N N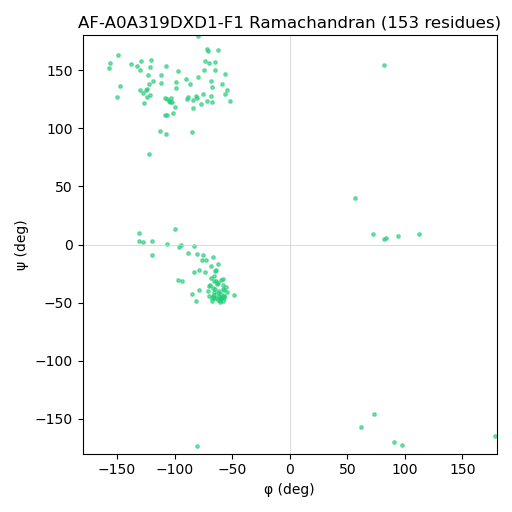 . LEU A 1 93 ? 9.069 -10.797 5.024 1.00 81.38 93 LEU A N 1
ATOM 681 C CA . LEU A 1 93 ? 9.273 -10.972 6.451 1.00 81.38 93 LEU A CA 1
ATOM 682 C C . LEU A 1 93 ? 10.723 -11.397 6.681 1.00 81.38 93 LEU A C 1
ATOM 684 O O . LEU A 1 93 ? 11.215 -12.357 6.093 1.00 81.38 93 LEU A O 1
ATOM 688 N N . HIS A 1 94 ? 11.411 -10.661 7.542 1.00 77.50 94 HIS A N 1
ATOM 689 C CA . HIS A 1 94 ? 12.785 -10.950 7.914 1.00 77.50 94 HIS A CA 1
ATOM 690 C C . HIS A 1 94 ? 12.776 -11.522 9.338 1.00 77.50 94 HIS A C 1
ATOM 692 O O . HIS A 1 94 ? 12.432 -10.777 10.260 1.00 77.50 94 HIS A O 1
ATOM 698 N N . PRO A 1 95 ? 13.099 -12.816 9.536 1.00 73.06 95 PRO A N 1
ATOM 699 C CA . PRO A 1 95 ? 12.966 -13.485 10.836 1.00 73.06 95 PRO A CA 1
ATOM 700 C C . PRO A 1 95 ? 13.883 -12.890 11.916 1.00 73.06 95 PRO A C 1
ATOM 702 O O . PRO A 1 95 ? 13.610 -13.000 13.106 1.00 73.06 95 PRO A O 1
ATOM 705 N N . ASP A 1 96 ? 14.948 -12.206 11.506 1.00 75.81 96 ASP A N 1
ATOM 706 C CA . ASP A 1 96 ? 15.898 -11.482 12.349 1.00 75.81 96 ASP A CA 1
ATOM 707 C C . ASP A 1 96 ? 15.403 -10.088 12.779 1.00 75.81 96 ASP A C 1
ATOM 709 O O . ASP A 1 96 ? 16.036 -9.426 13.606 1.00 75.81 96 ASP A O 1
ATOM 713 N N . ARG A 1 97 ? 14.276 -9.602 12.239 1.00 76.19 97 ARG A N 1
ATOM 714 C CA . ARG A 1 97 ? 13.779 -8.248 12.505 1.00 76.19 97 ARG A CA 1
ATOM 715 C C . ARG A 1 97 ? 12.572 -8.257 13.425 1.00 76.19 97 ARG A C 1
ATOM 717 O O . ARG A 1 97 ? 11.508 -8.775 13.116 1.00 76.19 97 ARG A O 1
ATOM 724 N N . THR A 1 98 ? 12.687 -7.504 14.515 1.00 76.50 98 THR A N 1
ATOM 725 C CA . THR A 1 98 ? 11.563 -7.232 15.420 1.00 76.50 98 THR A CA 1
ATOM 726 C C . THR A 1 98 ? 10.541 -6.263 14.833 1.00 76.50 98 THR A C 1
ATOM 728 O O . THR A 1 98 ? 9.461 -6.118 15.398 1.00 76.50 98 THR A O 1
ATOM 731 N N . LYS A 1 99 ? 10.847 -5.561 13.737 1.00 83.88 99 LYS A N 1
ATOM 732 C CA . LYS A 1 99 ? 9.910 -4.635 13.087 1.00 83.88 99 LYS A CA 1
ATOM 733 C C . LYS A 1 99 ? 9.038 -5.385 12.089 1.00 83.88 99 LYS A C 1
ATOM 735 O O . LYS A 1 99 ? 9.544 -6.188 11.316 1.00 83.88 99 LYS A O 1
ATOM 740 N N . LEU A 1 100 ? 7.749 -5.045 12.075 1.00 86.00 100 LEU A N 1
ATOM 741 C CA . LEU A 1 100 ? 6.818 -5.534 11.060 1.00 86.00 100 LEU A CA 1
ATOM 742 C C . LEU A 1 100 ? 7.324 -5.193 9.648 1.00 86.00 100 LEU A C 1
ATOM 744 O O . LEU A 1 100 ? 7.934 -4.127 9.467 1.00 86.00 100 LEU A O 1
ATOM 748 N N . PRO A 1 101 ? 7.045 -6.055 8.655 1.00 91.31 101 PRO A N 1
ATOM 749 C CA . PRO A 1 101 ? 7.370 -5.766 7.272 1.00 91.31 101 PRO A CA 1
ATOM 750 C C . PRO A 1 101 ? 6.606 -4.530 6.795 1.00 91.31 101 PRO A C 1
ATOM 752 O O . PRO A 1 101 ? 5.675 -4.022 7.433 1.00 91.31 101 PRO A O 1
ATOM 755 N N . PHE A 1 102 ? 7.015 -4.012 5.644 1.00 93.06 102 PHE A N 1
ATOM 756 C CA . PHE A 1 102 ? 6.249 -2.956 5.003 1.00 93.06 102 PHE A CA 1
ATOM 757 C C . PHE A 1 102 ? 4.916 -3.517 4.529 1.00 93.06 102 PHE A C 1
ATOM 759 O O . PHE A 1 102 ? 4.872 -4.593 3.947 1.00 93.06 102 PHE A O 1
ATOM 766 N N . ILE A 1 103 ? 3.845 -2.771 4.774 1.00 95.69 103 ILE A N 1
ATOM 767 C CA . ILE A 1 103 ? 2.493 -3.165 4.393 1.00 95.69 103 ILE A CA 1
ATOM 768 C C . ILE A 1 103 ? 1.879 -2.019 3.594 1.00 95.69 103 ILE A C 1
ATOM 770 O O . 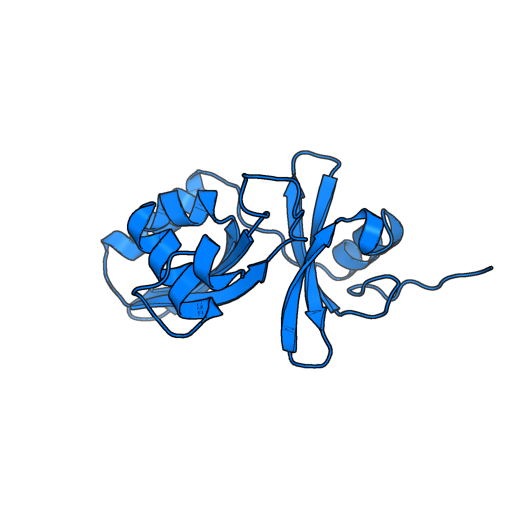ILE A 1 103 ? 1.941 -0.849 4.007 1.00 95.69 103 ILE A O 1
ATOM 774 N N . VAL A 1 104 ? 1.315 -2.371 2.444 1.00 97.31 104 VAL A N 1
ATOM 775 C CA . VAL A 1 104 ? 0.489 -1.506 1.601 1.00 97.31 104 VAL A CA 1
ATOM 776 C C . VAL A 1 104 ? -0.887 -2.137 1.509 1.00 97.31 104 VAL A C 1
ATOM 778 O O . VAL A 1 104 ? -1.001 -3.353 1.420 1.00 97.31 104 VAL A O 1
ATOM 781 N N . VAL A 1 105 ? -1.927 -1.318 1.541 1.00 97.81 105 VAL A N 1
ATOM 782 C CA . VAL A 1 105 ? -3.311 -1.784 1.493 1.00 97.81 105 VAL A CA 1
ATOM 783 C C . VAL A 1 105 ? -4.090 -1.023 0.437 1.00 97.81 105 VAL A C 1
ATOM 785 O O . VAL A 1 105 ? -3.812 0.159 0.212 1.00 97.81 105 VAL A O 1
ATOM 788 N N . GLY A 1 106 ? -5.086 -1.676 -0.152 1.00 97.38 106 GLY A N 1
ATOM 789 C CA . GLY A 1 106 ? -6.134 -1.028 -0.931 1.00 97.38 106 GLY A CA 1
ATOM 790 C C . GLY A 1 106 ? -7.222 -0.549 0.009 1.00 97.38 106 GLY A C 1
ATOM 791 O O . GLY A 1 106 ? -8.060 -1.333 0.435 1.00 97.38 106 GLY A O 1
ATOM 792 N N . PHE A 1 107 ? -7.188 0.721 0.397 1.00 97.69 107 PHE A N 1
ATOM 793 C CA . PHE A 1 107 ? -8.216 1.295 1.256 1.00 97.69 107 PHE A CA 1
ATOM 794 C C . PHE A 1 107 ? -9.398 1.742 0.405 1.00 97.69 107 PHE A C 1
ATOM 796 O O . PHE A 1 107 ? -9.228 2.576 -0.490 1.00 97.69 107 PHE A O 1
ATOM 803 N N . TRP A 1 108 ? -10.592 1.244 0.715 1.00 96.81 108 TRP A N 1
ATOM 804 C CA . TRP A 1 108 ? -11.825 1.703 0.093 1.00 96.81 108 TRP A CA 1
ATOM 805 C C . TRP A 1 108 ? -12.712 2.458 1.082 1.00 96.81 108 TRP A C 1
ATOM 807 O O . TRP A 1 108 ? -12.790 2.145 2.269 1.00 96.81 108 TRP A O 1
ATOM 817 N N . HIS A 1 109 ? -13.419 3.460 0.568 1.00 96.31 109 HIS A N 1
ATOM 818 C CA . HIS A 1 109 ? -14.491 4.170 1.262 1.00 96.31 109 HIS A CA 1
ATOM 819 C C . HIS A 1 109 ? -15.713 4.225 0.351 1.00 96.31 109 HIS A C 1
ATOM 821 O O . HIS A 1 109 ? -15.607 4.536 -0.838 1.00 96.31 109 HIS A O 1
ATOM 827 N N . ARG A 1 110 ? -16.873 3.902 0.916 1.00 93.94 110 ARG A N 1
ATOM 828 C CA . ARG A 1 110 ? -18.184 3.960 0.284 1.00 93.94 110 ARG A CA 1
ATOM 829 C C . ARG A 1 110 ? -19.000 5.053 0.963 1.00 93.94 110 ARG A C 1
ATOM 831 O O . ARG A 1 110 ? -19.605 4.843 2.016 1.00 93.94 110 ARG A O 1
ATOM 838 N N . GLY A 1 111 ? -19.013 6.222 0.331 1.00 86.19 111 GLY A N 1
ATOM 839 C CA . GLY A 1 111 ? -19.939 7.301 0.661 1.00 86.19 111 GLY A CA 1
ATOM 840 C C . GLY A 1 111 ? -21.315 7.084 0.027 1.00 86.19 111 GLY A C 1
ATOM 841 O O . GLY A 1 111 ? -21.566 6.063 -0.610 1.00 86.19 111 GLY A O 1
ATOM 842 N N . VAL A 1 112 ? -22.189 8.088 0.149 1.00 74.81 112 VAL A N 1
ATOM 843 C CA . VAL A 1 112 ? -23.590 8.028 -0.315 1.00 74.81 112 VAL A CA 1
ATOM 844 C C . VAL A 1 112 ? -23.707 7.648 -1.800 1.00 74.81 112 VAL A C 1
ATOM 846 O O . VAL A 1 112 ? -24.535 6.817 -2.141 1.00 74.81 112 VAL A O 1
ATOM 849 N N . ASN A 1 113 ? -22.837 8.182 -2.667 1.00 70.56 113 ASN A N 1
ATOM 850 C CA . ASN A 1 113 ? -22.928 7.994 -4.126 1.00 70.56 113 ASN A CA 1
ATOM 851 C C . ASN A 1 113 ? -21.609 7.571 -4.793 1.00 70.56 113 ASN A C 1
ATOM 853 O O . ASN A 1 113 ? -21.491 7.632 -6.016 1.00 70.56 113 ASN A O 1
ATOM 857 N N . LYS A 1 114 ? -20.573 7.213 -4.023 1.00 84.94 114 LYS A N 1
ATOM 858 C CA . LYS A 1 114 ? -19.252 6.925 -4.597 1.00 84.94 114 LYS A CA 1
ATOM 859 C C . LYS A 1 114 ? -18.483 5.903 -3.773 1.00 84.94 114 LYS A C 1
ATOM 861 O O . LYS A 1 114 ? -18.276 6.105 -2.578 1.00 84.94 114 LYS A O 1
ATOM 866 N N . LEU A 1 115 ? -18.030 4.850 -4.452 1.00 89.00 115 LEU A N 1
ATOM 867 C CA . LEU A 1 115 ? -16.944 3.995 -3.994 1.00 89.00 115 LEU A CA 1
ATOM 868 C C . LEU A 1 115 ? -15.630 4.603 -4.489 1.00 89.00 115 LEU A C 1
ATOM 870 O O . LEU A 1 115 ? -15.484 4.911 -5.673 1.00 89.00 115 LEU A O 1
ATOM 874 N N . SER A 1 116 ? -14.690 4.813 -3.581 1.00 90.38 116 SER A N 1
ATOM 875 C CA . SER A 1 116 ? -13.323 5.203 -3.914 1.00 90.38 116 SER A CA 1
ATOM 876 C C . SER A 1 116 ? -12.362 4.204 -3.308 1.00 90.38 116 SER A C 1
ATOM 878 O O . SER A 1 116 ? -12.492 3.915 -2.122 1.00 90.38 116 SER A O 1
ATOM 880 N N . GLU A 1 117 ? -11.389 3.751 -4.089 1.00 94.38 117 GLU A N 1
ATOM 881 C CA . GLU A 1 117 ? -10.302 2.892 -3.633 1.00 94.38 117 GLU A CA 1
ATOM 882 C C . GLU A 1 117 ? -8.958 3.565 -3.911 1.00 94.38 117 GLU A C 1
ATOM 884 O O . GLU A 1 117 ? -8.764 4.199 -4.951 1.00 94.38 117 GLU A O 1
ATOM 889 N N . VAL A 1 118 ? -8.044 3.476 -2.951 1.00 95.75 118 VAL A N 1
ATOM 890 C CA . VAL A 1 118 ? -6.720 4.091 -3.024 1.00 95.75 118 VAL A CA 1
ATOM 891 C C . VAL A 1 118 ? -5.723 3.224 -2.271 1.00 95.75 118 VAL A C 1
ATOM 893 O O . VAL A 1 118 ? -5.976 2.783 -1.152 1.00 95.75 118 VAL A O 1
ATOM 896 N N . GLY A 1 119 ? -4.549 3.017 -2.864 1.00 97.19 119 GLY A N 1
ATOM 897 C CA . GLY A 1 119 ? -3.476 2.316 -2.181 1.00 97.19 119 GLY A CA 1
ATOM 898 C C . GLY A 1 119 ? -2.697 3.221 -1.236 1.00 97.19 119 GLY A C 1
ATOM 899 O O . GLY A 1 119 ? -2.203 4.277 -1.639 1.00 97.19 119 GLY A O 1
ATOM 900 N N . ILE A 1 120 ? -2.543 2.803 0.017 1.00 97.44 120 ILE A N 1
ATOM 901 C CA . ILE A 1 120 ? -1.814 3.552 1.048 1.00 97.44 120 ILE A CA 1
ATOM 902 C C . ILE A 1 120 ? -0.930 2.638 1.887 1.00 97.44 120 ILE A C 1
ATOM 904 O O . ILE A 1 120 ? -1.171 1.443 2.025 1.00 97.44 120 ILE A O 1
ATOM 908 N N . SER A 1 121 ? 0.118 3.211 2.479 1.00 96.50 121 SER A N 1
ATOM 909 C CA . SER A 1 121 ? 0.925 2.499 3.471 1.00 96.50 121 SER A CA 1
ATOM 910 C C . SER A 1 121 ? 0.146 2.284 4.771 1.00 96.50 121 SER A C 1
ATOM 912 O O . SER A 1 121 ? -0.699 3.104 5.136 1.00 96.50 121 SER A O 1
ATOM 914 N N . ARG A 1 122 ? 0.530 1.268 5.553 1.00 95.88 122 ARG A N 1
ATOM 915 C CA . ARG A 1 122 ? 0.043 1.061 6.933 1.00 95.88 122 ARG A CA 1
ATOM 916 C C . ARG A 1 122 ? 0.109 2.328 7.794 1.00 95.88 122 ARG A C 1
ATOM 918 O O . ARG A 1 122 ? -0.835 2.658 8.502 1.00 95.88 122 ARG A O 1
ATOM 925 N N . SER A 1 123 ? 1.210 3.077 7.715 1.00 95.06 123 SER A N 1
ATOM 926 C CA . SER A 1 123 ? 1.373 4.321 8.481 1.00 95.06 123 SER A CA 1
ATOM 927 C C . SER A 1 123 ? 0.440 5.443 8.022 1.00 95.06 123 SER A C 1
ATOM 929 O O . SER A 1 123 ? 0.080 6.306 8.820 1.00 95.06 123 SER A O 1
ATOM 931 N N . SER A 1 124 ? 0.048 5.451 6.749 1.00 97.06 124 SER A N 1
ATOM 932 C CA . SER A 1 124 ? -0.941 6.391 6.226 1.00 97.06 124 SER A CA 1
ATOM 933 C C . SER A 1 124 ? -2.356 5.955 6.600 1.00 97.06 124 SER A C 1
ATOM 935 O O . SER A 1 124 ? -3.133 6.803 7.022 1.00 97.06 124 SER A O 1
ATOM 937 N N . LEU A 1 125 ? -2.659 4.652 6.567 1.00 97.69 125 LEU A N 1
ATOM 938 C CA . LEU A 1 125 ? -3.926 4.099 7.058 1.00 97.69 125 LEU A CA 1
ATOM 939 C C . LEU A 1 125 ? -4.167 4.467 8.528 1.00 97.69 125 LEU A C 1
ATOM 941 O O . LEU A 1 125 ? -5.238 4.960 8.867 1.00 97.69 125 LEU A O 1
ATOM 945 N N . ALA A 1 126 ? -3.145 4.349 9.381 1.00 97.31 126 ALA A N 1
ATOM 946 C CA . ALA A 1 126 ? -3.227 4.760 10.785 1.00 97.31 126 ALA A CA 1
ATOM 947 C C . ALA A 1 126 ? -3.597 6.246 10.966 1.00 97.31 126 ALA A C 1
ATOM 949 O O . ALA A 1 126 ? -4.254 6.607 11.940 1.00 97.31 126 ALA A O 1
ATOM 950 N N . LYS A 1 127 ? -3.227 7.118 10.018 1.00 97.38 127 LYS A N 1
ATOM 951 C CA . LYS A 1 127 ? -3.642 8.533 10.011 1.00 97.38 127 LYS A CA 1
ATOM 952 C C . LYS A 1 127 ? -5.073 8.729 9.504 1.00 97.38 127 LYS A C 1
ATOM 954 O O . LYS A 1 127 ? -5.665 9.766 9.785 1.00 97.38 127 LYS A O 1
ATOM 959 N N . VAL A 1 128 ? -5.610 7.777 8.740 1.00 97.25 128 VAL A N 1
ATOM 960 C CA . VAL A 1 128 ? -6.985 7.814 8.227 1.00 97.25 128 VAL A CA 1
ATOM 961 C C . VAL A 1 128 ? -7.979 7.334 9.284 1.00 97.25 128 VAL A C 1
ATOM 963 O O . VAL A 1 128 ? -8.958 8.036 9.514 1.00 97.25 128 VAL A O 1
ATOM 966 N N . VAL A 1 129 ? -7.724 6.196 9.941 1.00 96.62 129 VAL A N 1
ATOM 967 C CA . VAL A 1 129 ? -8.705 5.520 10.822 1.00 96.62 129 VAL A CA 1
ATOM 968 C C . VAL A 1 129 ? -8.276 5.368 12.289 1.00 96.62 129 VAL A C 1
ATOM 970 O O . VAL A 1 129 ? -9.034 4.819 13.079 1.00 96.62 129 VAL A O 1
ATOM 973 N N . SER A 1 130 ? -7.114 5.897 12.691 1.00 96.38 130 SER A N 1
ATOM 974 C CA . SER A 1 130 ? -6.372 5.587 13.934 1.00 96.38 130 SER A CA 1
ATOM 975 C C . SER A 1 130 ? -5.510 4.325 13.841 1.00 96.38 130 SER A C 1
ATOM 977 O O . SER A 1 130 ? -5.785 3.412 13.067 1.00 96.38 130 SER A O 1
ATOM 979 N N . SER A 1 131 ? -4.451 4.259 14.653 1.00 95.69 131 SER A N 1
ATOM 980 C CA . SER A 1 131 ? -3.534 3.113 14.665 1.00 95.69 131 SER A CA 1
ATOM 981 C C . SER A 1 131 ? -4.219 1.807 15.065 1.00 95.69 131 SER A C 1
ATOM 983 O O . SER A 1 131 ? -3.957 0.788 14.443 1.00 95.69 131 SER A O 1
ATOM 985 N N . LYS A 1 132 ? -5.101 1.829 16.075 1.00 94.88 132 LYS A N 1
ATOM 986 C CA . LYS A 1 132 ? -5.782 0.618 16.564 1.00 94.88 132 LYS A CA 1
ATOM 987 C C . LYS A 1 132 ? -6.688 0.023 15.488 1.00 94.88 132 LYS A C 1
ATOM 989 O O . LYS A 1 132 ? -6.634 -1.173 15.236 1.00 94.88 132 LYS A O 1
ATOM 994 N N . GLU A 1 133 ? -7.474 0.872 14.836 1.00 95.94 133 GLU A N 1
ATOM 995 C CA . GLU A 1 133 ? -8.378 0.431 13.775 1.00 95.94 133 GLU A CA 1
ATOM 996 C C . GLU A 1 133 ? -7.618 -0.006 12.520 1.00 95.94 133 GLU A C 1
ATOM 998 O O . GLU A 1 133 ? -7.992 -0.982 11.881 1.00 95.94 133 GLU A O 1
ATOM 1003 N N . ALA A 1 134 ? -6.506 0.659 12.193 1.00 96.75 134 ALA A N 1
ATOM 1004 C CA . ALA A 1 134 ? -5.652 0.250 11.083 1.00 96.75 134 ALA A CA 1
ATOM 1005 C C . ALA A 1 134 ? -5.075 -1.159 11.288 1.00 96.75 134 ALA A C 1
ATOM 1007 O O . ALA A 1 134 ? -5.084 -1.951 10.350 1.00 96.75 134 ALA A O 1
ATOM 1008 N N . GLU A 1 135 ? -4.591 -1.480 12.495 1.00 94.75 135 GLU A N 1
ATOM 1009 C CA . GLU A 1 135 ? -4.133 -2.838 12.825 1.00 94.75 135 GLU A CA 1
ATOM 1010 C C . GLU A 1 135 ? -5.266 -3.853 12.694 1.00 94.75 135 GLU A C 1
ATOM 1012 O O . GLU A 1 135 ? -5.073 -4.870 12.038 1.00 94.75 135 GLU A O 1
ATOM 1017 N N . ARG A 1 136 ? -6.440 -3.543 13.263 1.00 94.94 136 ARG A N 1
ATOM 1018 C CA . ARG A 1 136 ? -7.618 -4.418 13.236 1.00 94.94 136 ARG A CA 1
ATOM 1019 C C . ARG A 1 136 ? -8.052 -4.742 11.808 1.00 94.94 136 ARG A C 1
ATOM 1021 O O . ARG A 1 136 ? -8.230 -5.903 11.478 1.00 94.94 136 ARG A O 1
ATOM 1028 N N . LEU A 1 137 ? -8.166 -3.730 10.945 1.00 96.44 137 LEU A N 1
ATOM 1029 C CA . LEU A 1 137 ? -8.533 -3.931 9.541 1.00 96.44 137 LEU A CA 1
ATOM 1030 C C . LEU A 1 137 ? -7.508 -4.790 8.793 1.00 96.44 137 LEU A C 1
ATOM 1032 O O . LEU A 1 137 ? -7.889 -5.618 7.969 1.00 96.44 137 LEU A O 1
ATOM 1036 N N . ILE A 1 138 ? -6.212 -4.585 9.054 1.00 95.94 138 ILE A N 1
ATOM 1037 C CA . ILE A 1 138 ? -5.147 -5.355 8.405 1.00 95.94 138 ILE A CA 1
ATOM 1038 C C . ILE A 1 138 ? -5.189 -6.815 8.863 1.00 95.94 138 ILE A C 1
ATOM 1040 O O . ILE A 1 138 ? -5.156 -7.694 8.009 1.00 95.94 138 ILE A O 1
ATOM 1044 N N . SER A 1 139 ? -5.265 -7.090 10.168 1.00 94.12 139 SER A N 1
ATOM 1045 C CA . SER A 1 139 ? -5.303 -8.469 10.669 1.00 94.12 139 SER A CA 1
ATOM 1046 C C . SER A 1 139 ? -6.577 -9.195 10.247 1.00 94.12 139 SER A C 1
ATOM 1048 O O . SER A 1 139 ? -6.495 -10.309 9.736 1.00 94.12 139 SER A O 1
ATOM 1050 N N . GLU A 1 140 ? -7.732 -8.536 10.340 1.00 93.88 140 GLU A N 1
ATOM 1051 C CA . GLU A 1 140 ? -9.011 -9.075 9.872 1.00 93.88 140 GLU A CA 1
ATOM 1052 C C . GLU A 1 140 ? -8.959 -9.418 8.375 1.00 93.88 140 GLU A C 1
ATOM 1054 O O . GLU A 1 140 ? -9.453 -10.461 7.965 1.00 93.88 140 GLU A O 1
ATOM 1059 N N . SER A 1 141 ? -8.280 -8.605 7.559 1.00 93.00 141 SER A N 1
ATOM 1060 C CA . SER A 1 141 ? -8.113 -8.888 6.125 1.00 93.00 141 SER A CA 1
ATOM 1061 C C . SER A 1 141 ? -7.114 -10.011 5.825 1.00 93.00 141 SER A C 1
ATOM 1063 O O . SER A 1 141 ? -7.183 -10.603 4.752 1.00 93.00 141 SER A O 1
ATOM 1065 N N . LEU A 1 142 ? -6.166 -10.284 6.727 1.00 91.12 142 LEU A N 1
ATOM 1066 C CA . LEU A 1 142 ? -5.160 -11.336 6.550 1.00 91.12 142 LEU A CA 1
ATOM 1067 C C . LEU A 1 142 ? -5.669 -12.710 6.999 1.00 91.12 142 LEU A C 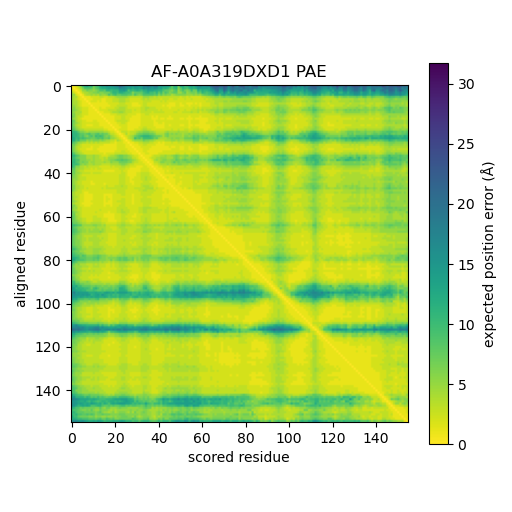1
ATOM 1069 O O . LEU A 1 142 ? -5.419 -13.697 6.316 1.00 91.12 142 LEU A O 1
ATOM 1073 N N . VAL A 1 143 ? -6.3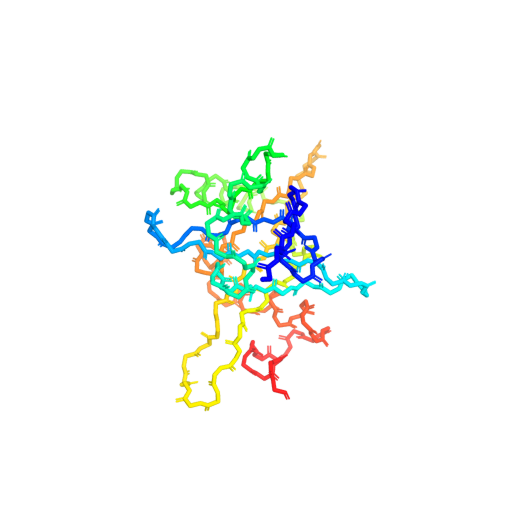66 -12.779 8.138 1.00 90.88 143 VAL A N 1
ATOM 1074 C CA . VAL A 1 143 ? -6.749 -14.054 8.779 1.00 90.88 143 VAL A CA 1
ATOM 1075 C C . VAL A 1 143 ? -8.242 -14.180 9.089 1.00 90.88 143 VAL A C 1
ATOM 1077 O O . VAL A 1 143 ? -8.667 -15.177 9.665 1.00 90.88 143 VAL A O 1
ATOM 1080 N N . GLY A 1 144 ? -9.062 -13.186 8.735 1.00 85.12 144 GLY A N 1
ATOM 1081 C CA . GLY A 1 144 ? -10.511 -13.212 8.967 1.00 85.12 144 GLY A CA 1
ATOM 1082 C C . GLY A 1 144 ? -10.930 -13.026 10.429 1.00 85.12 144 GLY A C 1
ATOM 1083 O O . GLY A 1 144 ? -12.102 -13.217 10.746 1.00 85.12 144 GLY A O 1
ATOM 1084 N N . SER A 1 145 ? -9.999 -12.671 11.323 1.00 81.75 145 SER A N 1
ATOM 1085 C CA . SER A 1 145 ? -10.258 -12.497 12.756 1.00 81.75 145 SER A CA 1
ATOM 1086 C C . SER A 1 145 ? -9.855 -11.098 13.238 1.00 81.75 145 SER A C 1
ATOM 1088 O O . SER A 1 145 ? -8.701 -10.703 13.043 1.00 81.75 145 SER A O 1
ATOM 1090 N N . PRO A 1 146 ? -10.757 -10.354 13.907 1.00 80.62 146 PRO A N 1
ATOM 1091 C CA . PRO A 1 146 ? -10.446 -9.044 14.478 1.00 80.62 146 PRO A CA 1
ATOM 1092 C C . PRO A 1 146 ? -9.631 -9.126 15.781 1.00 80.62 146 PRO A C 1
ATOM 1094 O O . PRO A 1 146 ? -9.101 -8.106 16.223 1.00 80.62 146 PRO A O 1
ATOM 1097 N N . ASP A 1 147 ? -9.532 -10.312 16.391 1.00 85.50 147 ASP A N 1
ATOM 1098 C CA . ASP A 1 147 ? -8.884 -10.519 17.694 1.00 85.50 147 ASP A CA 1
ATOM 1099 C C . ASP A 1 147 ? -7.377 -10.789 17.580 1.00 85.50 147 ASP A C 1
ATOM 1101 O O . ASP A 1 147 ? -6.666 -10.813 18.584 1.00 85.50 147 ASP A O 1
ATOM 1105 N N . CYS A 1 148 ? -6.869 -10.960 16.358 1.00 83.75 148 CYS A N 1
ATOM 1106 C CA . CYS A 1 148 ? -5.449 -11.154 16.097 1.00 83.75 148 CYS A CA 1
ATOM 1107 C C . CYS A 1 148 ? -4.740 -9.818 15.861 1.00 83.75 148 CYS A C 1
ATOM 1109 O O . CYS A 1 148 ? -5.243 -8.917 15.185 1.00 83.75 148 CYS A O 1
ATOM 1111 N N . THR A 1 149 ? -3.514 -9.701 16.359 1.00 86.81 149 THR A N 1
ATOM 1112 C CA . THR A 1 149 ? -2.601 -8.627 15.962 1.00 86.81 149 THR A CA 1
ATOM 1113 C C . THR A 1 149 ? -2.062 -8.875 14.553 1.00 86.81 149 THR A C 1
ATOM 1115 O O . THR A 1 149 ? -1.971 -10.012 14.093 1.00 86.81 149 THR A O 1
ATOM 1118 N N . VAL A 1 150 ? -1.602 -7.822 13.867 1.00 83.69 150 VAL A N 1
ATOM 1119 C CA . VAL A 1 150 ? -0.940 -7.975 12.556 1.00 83.69 150 VAL A CA 1
ATOM 1120 C C . VAL A 1 150 ? 0.304 -8.858 12.655 1.00 83.69 150 VAL A C 1
ATOM 1122 O O . VAL A 1 150 ? 0.644 -9.537 11.701 1.00 83.69 150 VAL A O 1
ATOM 1125 N N . ARG A 1 151 ? 0.997 -8.876 13.799 1.00 85.25 151 ARG A N 1
ATOM 1126 C CA . ARG A 1 151 ? 2.149 -9.767 13.984 1.00 85.25 151 ARG A CA 1
ATOM 1127 C C . ARG A 1 151 ? 1.729 -11.231 14.030 1.00 85.25 151 ARG A C 1
ATOM 1129 O O . ARG A 1 151 ? 2.381 -12.044 13.397 1.00 85.25 151 ARG A O 1
ATOM 1136 N N . GLU A 1 152 ? 0.685 -11.548 14.787 1.00 84.75 152 GLU A N 1
ATOM 1137 C CA . GLU A 1 152 ? 0.159 -12.914 14.875 1.00 84.75 152 GLU A CA 1
ATOM 1138 C C . GLU A 1 152 ? -0.402 -13.372 13.533 1.00 84.75 152 GLU A C 1
ATOM 1140 O O . GLU A 1 152 ? -0.151 -14.495 13.136 1.00 84.75 152 GLU A O 1
ATOM 1145 N N . ALA A 1 153 ? -1.061 -12.476 12.795 1.00 84.19 153 ALA A N 1
ATOM 1146 C CA . ALA A 1 153 ? -1.586 -12.755 11.461 1.00 84.19 153 ALA A CA 1
ATOM 1147 C C . ALA A 1 153 ? -0.507 -13.011 10.386 1.00 84.19 153 ALA A C 1
ATOM 1149 O O . ALA A 1 153 ? -0.843 -13.393 9.269 1.00 84.19 153 ALA A O 1
ATOM 1150 N N . LEU A 1 154 ? 0.769 -12.745 10.685 1.00 85.81 154 LEU A N 1
ATOM 1151 C CA . LEU A 1 154 ? 1.900 -12.944 9.771 1.00 85.81 154 LEU A CA 1
ATOM 1152 C C . LEU A 1 154 ? 2.784 -14.145 10.140 1.00 85.81 154 LEU A C 1
ATOM 1154 O O . LEU A 1 154 ? 3.782 -14.370 9.452 1.00 85.81 154 LEU A O 1
ATOM 1158 N N . ASN A 1 155 ? 2.450 -14.864 11.214 1.00 77.31 155 ASN A N 1
ATOM 1159 C CA . ASN A 1 155 ? 3.134 -16.079 11.663 1.00 77.31 155 ASN A CA 1
ATOM 1160 C C . ASN A 1 155 ? 2.292 -17.314 11.345 1.00 77.31 155 ASN A C 1
ATOM 1162 O O . ASN A 1 155 ? 2.915 -18.368 11.095 1.00 77.31 155 ASN A O 1
#

Mean predicted aligned error: 4.49 Å

Organism: NCBI:txid1448320

Foldseek 3Di:
DDFDDAQQAFSVGWGFQEWEDDPDAWIWTFTADPVRATAIETCVRRPHPVRVVSPVVVPRYYADDDPVVLVVLLVLVVVDFDKAFPHKHAYDDDPPDPDGTKIKTFIWGDDPPDIDTGIHTLVSVCSRPNNLVSQQRCLCRQPVDSPDGNVRSVD

Sequence (155 aa):
VSRFVRPGFTSSGEQICMIQWLGKFSPRFVVMDSEGGMRLMSGAAAGGQPALNGAMTVNIPSTTTKPNEIKALNRMVMRGGGYGLSWVAVGELHPDRTKLPFIVVGFWHRGVNKLSEVGISRSSLAKVVSSKEAERLISESLVGSPDCTVREALN

pLDDT: mean 91.04, std 7.2, range [60.41, 97.81]

Solvent-accessible surface area (backbone atoms only — not comparable to full-atom values): 8531 Å² total; per-residue (Å²): 139,90,85,79,62,54,65,32,20,23,60,86,69,37,40,46,66,30,36,41,72,54,72,95,83,44,46,28,32,34,29,36,50,96,86,68,49,48,34,28,40,49,31,68,82,34,47,31,70,64,24,52,51,23,22,57,77,67,62,50,49,62,45,64,77,53,67,70,58,48,53,48,53,22,52,46,57,77,72,45,69,52,71,54,71,82,45,62,18,48,28,75,76,54,94,90,48,93,64,81,52,60,42,38,31,32,39,33,39,34,48,99,89,45,78,48,75,46,42,27,39,53,75,54,40,21,69,40,64,38,58,69,51,36,38,29,54,51,9,25,72,67,64,75,36,68,88,42,50,53,68,64,52,74,109

=== Feature glossary ===
The record interleaves many kinds of information about one protein. Here is each kind framed as the question it answers.

Q: What does the local fold look like, residue by residue?
A: A 3Di character summarizes, for each residue, the relative orientation of the Cα frame of its nearest spatial neighbor. Because it encodes fold topology rather than chemistry, 3Di alignments detect remote structural similarity that sequence alignment misses.

Q: Which residues are in helices, strands, or loops?
A: Secondary structure is the local, repeating backbone conformation. DSSP classifies it into eight states by reading the hydrogen-bond network: three helix types (H, G, I), two β types (E, B), two non-regular types (T, S), and unstructured coil (-).

Q: How big and how compact is the whole molecule?
A: Three whole-structure scalars: the radius of gyration (RMS distance of Cα from centroid, in Å), the count of Cα–Cα contacts (pairs closer than 8 Å and separated by more than fo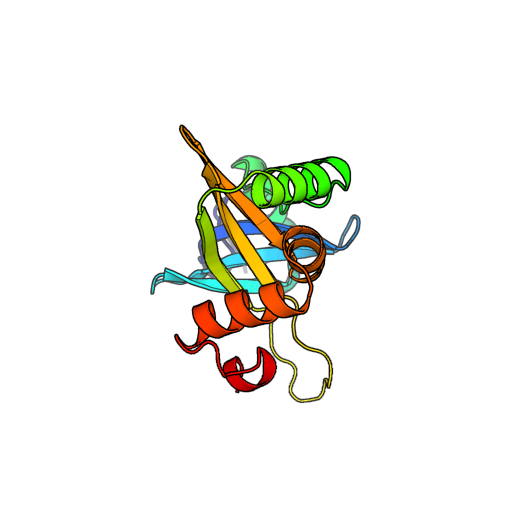ur residues in sequence — i.e. tertiary, not local, contacts), and the bounding-box dimensions. Together they distinguish compact globular folds from extended fibres or disordered chains.

Q: How confident is the AlphaFold model at each residue?
A: For AlphaFold models, the B-factor field carries pLDDT — the model's own estimate of local accuracy on a 0–100 scale. Regions with pLDDT<50 should be treated as essentially unmodeled; they often correspond to intrinsically disordered segments.

Q: What family and function is it annotated with?
A: Functional annotations link the protein to curated databases. InterPro entries identify conserved domains and families by matching the sequence against member-database signatures (Pfam, PROSITE, CDD, …). Gene Ontology (GO) terms describe molecular function, biological process, and cellular component in a controlled vocabulary. CATH places the structure in a hierarchical fold classification (Class/Architecture/Topology/Homologous-superfamily). The organism is the source species.

Q: What known structures does this most resemble?
A: Nearest PDB neighbors are the top structural matches found by Foldseek when searching this structure against the entire Protein Data Bank. Each hit reports a TM-score (0 to 1; >0.5 almost always implies the same fold) and an E-value. These are *structural* homologs — they may share no detectable sequence similarity.

Q: Which residues are buried vs exposed?
A: Solvent-accessible surface area (SASA) is the area in Å² traced out by the centre of a 1.4 Å probe sphere (a water molecule) rolled over the protein's van der Waals surface (Shrake–Rupley / Lee–Richards construction). Buried residues have near-zero SASA; fully exposed residues can exceed 200 Å². The total SASA scales roughly with the number of surface residues.

Q: What are the backbone torsion angles?
A: φ (phi) and ψ (psi) are the two rotatable backbone dihedrals per residue: φ is the C(i-1)–N–Cα–C torsion, ψ is the N–Cα–C–N(i+1) torsion, both in degrees on (−180°, 180°]. α-helical residues cluster near (−60°, −45°); β-strand residues near (−120°, +130°). A Ramachandran plot is simply a scatter of (φ, ψ) for every residue.

Q: Are the domains correctly placed relative to each other?
A: Predicted aligned error is AlphaFold's pairwise confidence. Unlike pLDDT (per-residue), PAE is per-residue-pair and captures whether two parts of the structure are correctly placed relative to each other. Units are ångströms of expected positional error.

Q: What if only a Cα trace is available?
A: P-SEA three-state annotation labels each residue as helix, strand, or coil based purely on the geometry of the Cα trace. It serves as a fallback when the full backbone (and thus DSSP) is unavailable.

Q: What is the amino-acid chain?
A: This is the polypeptide sequence — one letter per residue, N-terminus first. Length ranges from a few dozen residues for small domains to over a thousand for large multi-domain proteins.

Q: What do the rendered images show?
A: The six renders are orthographic views along the three Cartesian axes in both directions. Representation (cartoon, sticks, or surface) and color scheme (sequence-rainbow or by-chain) vary across proteins so the training set covers all the common visualization conventions.

Q: What do the diagnostic plots show?
A: Plot images: a contact map (which residues are close in 3D, as an N×N binary image), a Ramachandran scatter (backbone torsion angles, revealing secondary-structure composition at a glance), and — for AlphaFold structures — a PAE heatmap (pairwise prediction confidence).

Q: How mobile is each atom in the crystal?
A: B-factor (Debye–Waller factor) reflects atomic displacement in the crystal lattice. It is an experimental observable (units Å²), not a prediction; low values mean the atom is pinned down, high values mean it moves or is heterogeneous across the crystal.

Q: Where is each backbone atom in 3D?
A: The mmCIF table is the protein's shape written out atom by atom. For each backbone N, Cα, C, and carbonyl O, it records an (x, y, z) coordinate triple in Å plus the residue type, chain letter, and residue number.